Protein AF-A0A356KMH9-F1 (afdb_monomer)

pLDDT: mean 94.26, std 8.62, range [63.5, 98.44]

Radius of gyration: 14.06 Å; Cα contacts (8 Å, |Δi|>4): 47; chains: 1; bounding box: 32×29×31 Å

Sequence (67 aa):
MREPLPRDAAPAARCERYAEVQAGIEALLADEDDWIAALATVSCELHHAFARFDWTGFYRATGEERL

Foldseek 3Di:
DDAADEPPDDPVVVVVLVVVLVVVLCVVCVPPPDPVVSQVSNQVSVVRHHPNPPGGGDDDDPDPDDD

Nearest PDB structures (foldseek):
  8rwz-assembly1_E  TM=4.241E-01  e=6.188E+00  Homo sapiens

Solvent-accessible surface area (backbone atoms only — not comparable to full-atom values): 4250 Å² total; per-residue (Å²): 134,75,82,44,42,60,75,83,59,53,70,67,62,50,55,53,49,49,53,56,46,49,55,50,47,54,65,72,45,71,85,63,84,51,66,66,60,50,54,50,48,52,23,49,56,52,38,48,48,27,64,69,49,91,73,62,77,84,84,81,88,86,68,92,76,80,130

Secondary structure (DSSP, 8-state):
-PPPBPTT--HHHHHHHHHHHHHHHHHHTTT---HHHHHHHHHHHHHHHBTT-S--------SS---

Structure (mmCIF, N/CA/C/O backbone):
data_AF-A0A356KMH9-F1
#
_entry.id   AF-A0A356KMH9-F1
#
loop_
_atom_site.group_PDB
_atom_site.id
_atom_site.type_symbol
_atom_site.label_atom_i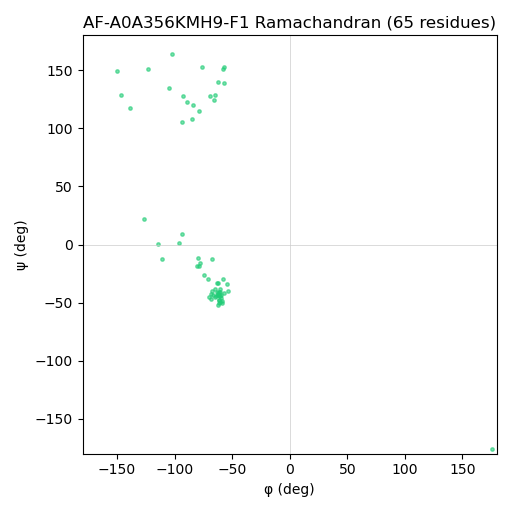d
_atom_site.label_alt_id
_atom_site.label_comp_id
_atom_site.label_asym_id
_atom_site.label_entity_id
_atom_site.label_seq_id
_atom_site.pdbx_PDB_ins_code
_atom_site.Cartn_x
_atom_site.Cartn_y
_atom_site.Cartn_z
_atom_site.occupancy
_atom_site.B_iso_or_equiv
_atom_site.auth_seq_id
_atom_site.auth_comp_id
_atom_site.auth_asym_id
_atom_site.auth_atom_id
_atom_site.pdbx_PDB_model_num
ATOM 1 N N . MET A 1 1 ? 10.687 -8.986 0.860 1.00 63.66 1 MET A N 1
ATOM 2 C CA . MET A 1 1 ? 10.079 -7.743 0.339 1.00 63.66 1 MET A CA 1
ATOM 3 C C . MET A 1 1 ? 10.456 -7.648 -1.135 1.00 63.66 1 MET A C 1
ATOM 5 O O . MET A 1 1 ? 11.577 -8.022 -1.460 1.00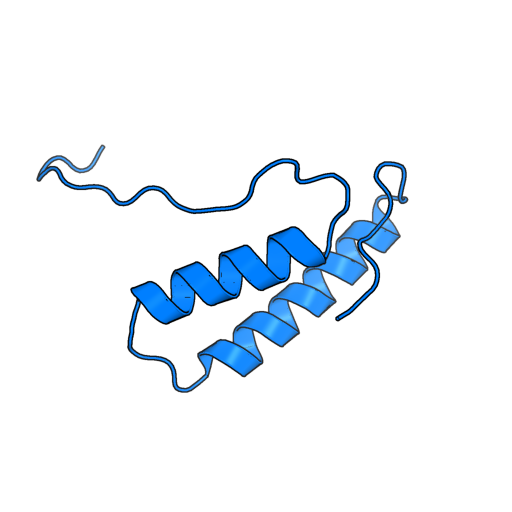 63.66 1 MET A O 1
ATOM 9 N N . ARG A 1 2 ? 9.519 -7.294 -2.019 1.00 80.19 2 ARG A N 1
ATOM 10 C CA . ARG A 1 2 ? 9.739 -7.211 -3.478 1.00 80.19 2 ARG A CA 1
ATOM 11 C C . ARG A 1 2 ? 10.523 -5.950 -3.850 1.00 80.19 2 ARG A C 1
ATOM 13 O O . ARG A 1 2 ? 10.422 -4.958 -3.137 1.00 80.19 2 ARG A O 1
ATOM 20 N N . GLU A 1 3 ? 11.265 -5.989 -4.956 1.00 93.25 3 GLU A N 1
ATOM 21 C CA . GLU A 1 3 ? 11.975 -4.810 -5.467 1.00 93.25 3 GLU A CA 1
ATOM 22 C C . GLU A 1 3 ? 10.968 -3.766 -6.000 1.00 93.25 3 GLU A C 1
ATOM 24 O O . GLU A 1 3 ? 10.094 -4.113 -6.819 1.00 93.25 3 GLU A O 1
ATOM 29 N N . PRO A 1 4 ? 11.053 -2.497 -5.559 1.00 97.06 4 PRO A N 1
ATOM 30 C CA . PRO A 1 4 ? 10.170 -1.445 -6.035 1.00 97.06 4 PRO A CA 1
ATOM 31 C C . PRO A 1 4 ? 10.340 -1.208 -7.537 1.00 97.06 4 PRO A C 1
ATOM 33 O O . PRO A 1 4 ? 11.442 -1.191 -8.080 1.00 97.06 4 PRO A O 1
ATOM 36 N N . LEU A 1 5 ? 9.225 -0.990 -8.232 1.00 98.06 5 LEU A N 1
ATOM 37 C CA . LEU A 1 5 ? 9.242 -0.699 -9.660 1.00 98.06 5 LEU A CA 1
ATOM 38 C C . LEU A 1 5 ? 9.958 0.644 -9.910 1.00 98.06 5 LEU A C 1
ATOM 40 O O . LEU A 1 5 ? 9.560 1.638 -9.287 1.00 98.06 5 LEU A O 1
ATOM 44 N N . PRO A 1 6 ? 10.953 0.712 -10.818 1.00 97.88 6 PRO A N 1
ATOM 45 C CA . PRO A 1 6 ? 11.674 1.946 -11.126 1.00 97.88 6 PRO A CA 1
ATOM 46 C C . PRO A 1 6 ? 10.764 3.093 -11.583 1.00 97.88 6 PRO A C 1
ATOM 48 O O . PRO A 1 6 ? 9.691 2.881 -12.155 1.00 97.88 6 PRO A O 1
ATOM 51 N N . ARG A 1 7 ? 11.204 4.338 -11.352 1.00 96.31 7 ARG A N 1
ATOM 52 C CA . ARG A 1 7 ? 10.415 5.548 -11.661 1.00 96.31 7 ARG A CA 1
ATOM 53 C C . ARG A 1 7 ? 10.115 5.711 -13.152 1.00 96.31 7 ARG A C 1
ATOM 55 O O . ARG A 1 7 ? 9.056 6.223 -13.505 1.00 96.31 7 ARG A O 1
ATOM 62 N N . ASP A 1 8 ? 11.034 5.275 -14.000 1.00 97.00 8 ASP A N 1
ATOM 63 C CA . ASP A 1 8 ? 10.990 5.353 -15.459 1.00 97.00 8 ASP A CA 1
ATOM 64 C C . ASP A 1 8 ? 10.404 4.092 -16.119 1.00 97.00 8 ASP A C 1
ATOM 66 O O . ASP A 1 8 ? 10.419 3.966 -17.343 1.00 97.00 8 ASP A O 1
ATOM 70 N N . ALA A 1 9 ? 9.834 3.174 -15.329 1.00 97.19 9 ALA A N 1
ATOM 71 C CA . ALA A 1 9 ? 9.234 1.955 -15.850 1.00 97.19 9 ALA A CA 1
ATOM 72 C C . ALA A 1 9 ? 8.126 2.238 -16.882 1.00 97.19 9 ALA A C 1
ATOM 74 O O . ALA A 1 9 ? 7.266 3.118 -16.711 1.00 97.19 9 ALA A O 1
ATOM 75 N N . ALA A 1 10 ? 8.125 1.425 -17.942 1.00 97.94 10 ALA A N 1
ATOM 76 C CA . ALA A 1 10 ? 7.162 1.513 -19.030 1.00 97.94 10 ALA A CA 1
ATOM 77 C C . ALA A 1 10 ? 5.709 1.375 -18.526 1.00 97.94 10 ALA A C 1
ATOM 79 O O . ALA A 1 10 ? 5.453 0.673 -17.542 1.00 97.94 10 ALA A O 1
ATOM 80 N N . PRO A 1 11 ? 4.722 1.989 -19.209 1.00 97.88 11 PRO A N 1
ATOM 81 C CA . PRO A 1 11 ? 3.320 1.905 -18.803 1.00 97.88 11 PRO A CA 1
ATOM 82 C C . PRO A 1 11 ? 2.795 0.475 -18.625 1.00 97.88 11 PRO A C 1
ATOM 84 O O . PRO A 1 11 ? 2.105 0.224 -17.643 1.00 97.88 11 PRO A O 1
ATOM 87 N N . ALA A 1 12 ? 3.170 -0.456 -19.509 1.00 98.12 12 ALA A N 1
ATOM 88 C CA . ALA A 1 12 ? 2.769 -1.861 -19.416 1.00 98.12 12 ALA A CA 1
ATOM 89 C C . ALA A 1 12 ? 3.274 -2.529 -18.124 1.00 98.12 12 ALA A C 1
ATOM 91 O O . ALA A 1 12 ? 2.478 -3.092 -17.380 1.00 98.12 12 ALA A O 1
ATOM 92 N N . ALA A 1 13 ? 4.557 -2.349 -17.788 1.00 97.94 13 ALA A N 1
ATOM 93 C CA . ALA A 1 13 ? 5.142 -2.869 -16.551 1.00 97.94 13 ALA A CA 1
ATOM 94 C C . ALA A 1 13 ? 4.482 -2.277 -15.292 1.00 97.94 13 ALA A C 1
ATOM 96 O O . ALA A 1 13 ? 4.335 -2.957 -14.280 1.00 97.94 13 ALA A O 1
ATOM 97 N N . ARG A 1 14 ? 4.034 -1.011 -15.339 1.00 97.50 14 ARG A N 1
ATOM 98 C CA . ARG A 1 14 ? 3.232 -0.440 -14.243 1.00 97.50 14 ARG A CA 1
ATOM 99 C C . ARG A 1 14 ? 1.866 -1.103 -14.125 1.00 97.50 14 ARG A C 1
ATOM 101 O O . ARG A 1 14 ? 1.437 -1.346 -13.005 1.00 97.50 14 ARG A O 1
ATOM 108 N N . CYS A 1 15 ? 1.176 -1.345 -15.240 1.00 98.25 15 CYS A N 1
ATOM 109 C CA . CYS A 1 15 ? -0.122 -2.022 -15.234 1.00 98.25 15 CYS A CA 1
ATOM 110 C C . CYS A 1 15 ? -0.008 -3.427 -14.634 1.00 98.25 15 CYS A C 1
ATOM 112 O O . CYS A 1 15 ? -0.786 -3.765 -13.747 1.00 98.25 15 CYS A O 1
ATOM 114 N N . GLU A 1 16 ? 1.001 -4.192 -15.053 1.00 98.38 16 GLU A N 1
ATOM 115 C CA . GLU A 1 16 ? 1.307 -5.511 -14.488 1.00 98.38 16 GLU A CA 1
ATOM 116 C C . GLU A 1 16 ? 1.582 -5.419 -12.983 1.00 98.38 16 GLU A C 1
ATOM 118 O O . GLU A 1 16 ? 0.937 -6.109 -12.195 1.00 98.38 16 GLU A O 1
ATOM 123 N N . ARG A 1 17 ? 2.443 -4.485 -12.552 1.00 98.00 17 ARG A N 1
ATOM 124 C CA . ARG A 1 17 ? 2.738 -4.295 -11.125 1.00 98.00 17 ARG A CA 1
ATOM 125 C C . ARG A 1 17 ? 1.503 -3.924 -10.305 1.00 98.00 17 ARG A C 1
ATOM 127 O O . ARG A 1 17 ? 1.358 -4.409 -9.188 1.00 98.00 17 ARG A O 1
ATOM 134 N N . TYR A 1 18 ? 0.620 -3.066 -10.814 1.00 98.00 18 TYR A N 1
ATOM 135 C CA . TYR A 1 18 ? -0.621 -2.744 -10.104 1.00 98.00 18 TYR A CA 1
ATOM 136 C C . TYR A 1 18 ? -1.524 -3.968 -9.956 1.00 98.00 18 TYR A C 1
ATOM 138 O O . TYR A 1 18 ? -2.066 -4.163 -8.872 1.00 98.00 18 TYR A O 1
ATOM 146 N N . ALA A 1 19 ? -1.639 -4.808 -10.988 1.00 98.44 19 ALA A N 1
ATOM 147 C CA . ALA A 1 19 ? -2.412 -6.046 -10.907 1.00 98.44 19 ALA A CA 1
ATOM 148 C C . ALA A 1 19 ? -1.830 -7.015 -9.859 1.00 98.44 19 ALA A C 1
ATOM 150 O O . ALA A 1 19 ? -2.570 -7.558 -9.042 1.00 98.44 19 ALA A O 1
ATOM 151 N N . GLU A 1 20 ? -0.503 -7.172 -9.817 1.00 98.06 20 GLU A N 1
ATOM 152 C CA . GLU A 1 20 ? 0.187 -7.977 -8.796 1.00 98.06 20 GLU A CA 1
ATOM 153 C C . GLU A 1 20 ? -0.039 -7.448 -7.372 1.00 98.06 20 GLU A C 1
ATOM 155 O O . GLU A 1 20 ? -0.225 -8.218 -6.429 1.00 98.06 20 GLU A O 1
ATOM 160 N N . VAL A 1 21 ? 0.032 -6.128 -7.187 1.00 98.12 21 VAL A N 1
ATOM 161 C CA . VAL A 1 21 ? -0.169 -5.490 -5.879 1.00 98.12 21 VAL A CA 1
ATOM 162 C C . VAL A 1 21 ? -1.621 -5.615 -5.441 1.00 98.12 21 VAL A C 1
ATOM 164 O O . VAL A 1 21 ? -1.861 -5.963 -4.290 1.00 98.12 21 VAL A O 1
ATOM 167 N N . GLN A 1 22 ? -2.573 -5.400 -6.349 1.00 98.44 22 GLN A N 1
ATOM 168 C CA . GLN A 1 22 ? -3.996 -5.560 -6.074 1.00 98.44 22 GLN A CA 1
ATOM 169 C C . GLN A 1 22 ? -4.315 -6.986 -5.617 1.00 98.44 22 GLN A C 1
ATOM 171 O O . GLN A 1 22 ? -4.908 -7.151 -4.558 1.00 98.44 22 GLN A O 1
ATOM 176 N N . ALA A 1 23 ? -3.858 -8.007 -6.350 1.00 98.31 23 ALA A N 1
ATOM 177 C CA . ALA A 1 23 ? -4.080 -9.401 -5.965 1.00 98.31 23 ALA A CA 1
ATOM 178 C C . ALA A 1 23 ? -3.465 -9.730 -4.590 1.00 98.31 23 ALA A C 1
ATOM 180 O O . ALA A 1 23 ? -4.056 -10.457 -3.794 1.00 98.31 23 ALA A O 1
ATOM 181 N N . GLY A 1 24 ? -2.288 -9.169 -4.287 1.00 97.75 24 GLY A N 1
ATOM 182 C CA . GLY A 1 24 ? -1.661 -9.310 -2.972 1.00 97.75 24 GLY A CA 1
ATOM 183 C C . GLY A 1 24 ? -2.473 -8.653 -1.854 1.00 97.75 24 GLY A C 1
ATOM 184 O O . GLY A 1 24 ? -2.679 -9.266 -0.813 1.00 97.75 24 GLY A O 1
ATOM 185 N N . ILE A 1 25 ? -2.967 -7.435 -2.081 1.00 98.00 25 ILE A N 1
ATOM 186 C CA . ILE A 1 25 ? -3.835 -6.723 -1.137 1.00 98.00 25 ILE A CA 1
ATOM 187 C C . ILE A 1 25 ? -5.128 -7.509 -0.903 1.00 98.00 25 ILE A C 1
ATOM 189 O O . ILE A 1 25 ? -5.496 -7.725 0.244 1.00 98.00 25 ILE A O 1
ATOM 193 N N . GLU A 1 26 ? -5.794 -7.980 -1.959 1.00 98.31 26 GLU A N 1
ATOM 194 C CA . GLU A 1 26 ? -7.022 -8.779 -1.845 1.00 98.31 26 GLU A CA 1
ATOM 195 C C . GLU A 1 26 ? -6.800 -10.042 -1.003 1.00 98.31 26 GLU A C 1
ATOM 197 O O . GLU A 1 26 ? -7.615 -10.356 -0.139 1.00 98.31 26 GLU A O 1
ATOM 202 N N . ALA A 1 27 ? -5.671 -10.731 -1.196 1.00 98.12 27 ALA A N 1
ATOM 203 C CA . ALA A 1 27 ? -5.322 -11.908 -0.404 1.00 98.12 27 ALA A CA 1
ATOM 204 C C . ALA A 1 27 ? -5.023 -11.574 1.067 1.00 98.12 27 ALA A C 1
ATOM 206 O O . ALA A 1 27 ? -5.413 -12.328 1.954 1.00 98.12 27 ALA A O 1
ATOM 207 N N . LEU A 1 28 ? -4.336 -10.458 1.334 1.00 97.44 28 LEU A N 1
ATOM 208 C CA . LEU A 1 28 ? -4.003 -10.023 2.694 1.00 97.44 28 LEU A CA 1
ATOM 209 C C . LEU A 1 28 ? -5.230 -9.53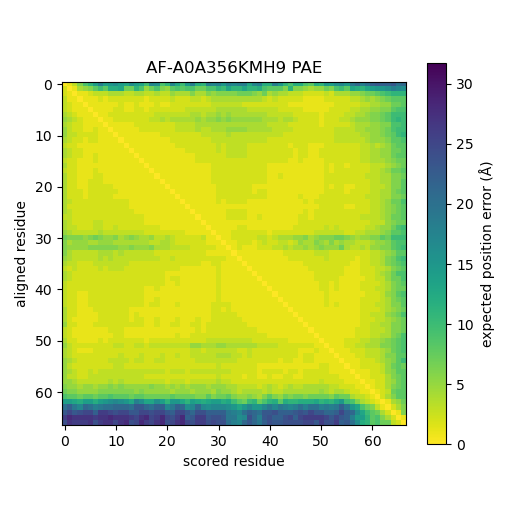1 3.473 1.00 97.44 28 LEU A C 1
ATOM 211 O O . LEU A 1 28 ? -5.252 -9.658 4.691 1.00 97.44 28 LEU A O 1
ATOM 215 N N . LEU A 1 29 ? -6.234 -8.982 2.784 1.00 98.12 29 LEU A N 1
ATOM 216 C CA . LEU A 1 29 ? -7.435 -8.411 3.401 1.00 98.12 29 LEU A CA 1
ATOM 217 C C . LEU A 1 29 ? -8.631 -9.374 3.464 1.00 98.12 29 LEU A C 1
ATOM 219 O O . LEU A 1 29 ? -9.692 -8.966 3.925 1.00 98.12 29 LEU A O 1
ATOM 223 N N . ALA A 1 30 ? -8.495 -10.619 2.997 1.00 97.31 30 ALA A N 1
ATOM 224 C CA . ALA A 1 30 ? -9.624 -11.537 2.806 1.00 97.31 30 ALA A CA 1
ATOM 225 C C . ALA A 1 30 ? -10.490 -11.756 4.065 1.00 97.31 30 ALA A C 1
ATOM 227 O O . ALA A 1 30 ? -11.707 -11.875 3.941 1.00 97.31 30 ALA A O 1
ATOM 228 N N . ASP A 1 31 ? -9.876 -11.750 5.250 1.00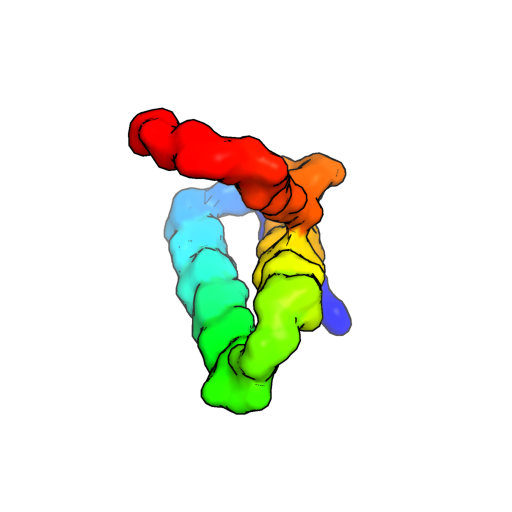 94.88 31 ASP A N 1
ATOM 229 C CA . ASP A 1 31 ? -10.538 -11.935 6.550 1.00 94.88 31 ASP A CA 1
ATOM 230 C C . ASP A 1 31 ? -10.205 -10.795 7.539 1.00 94.88 31 ASP A C 1
ATOM 232 O O . ASP A 1 31 ? -10.278 -10.978 8.753 1.00 94.88 31 ASP A O 1
ATOM 236 N N . GLU A 1 32 ? -9.795 -9.627 7.033 1.00 97.25 32 GLU A N 1
ATOM 237 C CA . GLU A 1 32 ? -9.433 -8.467 7.859 1.00 97.25 32 GLU A CA 1
ATOM 238 C C . GLU A 1 32 ? -10.661 -7.589 8.141 1.00 97.25 32 GLU A C 1
ATOM 240 O O . GLU A 1 32 ? -11.307 -7.090 7.215 1.00 97.25 32 GLU A O 1
ATOM 245 N N . ASP A 1 33 ? -10.972 -7.373 9.421 1.00 96.81 33 ASP A N 1
ATOM 246 C CA . ASP A 1 33 ? -12.091 -6.546 9.881 1.00 96.81 33 ASP A CA 1
ATOM 247 C C . ASP A 1 33 ? -11.648 -5.243 10.574 1.00 96.81 33 ASP A C 1
ATOM 249 O O . ASP A 1 33 ? -12.457 -4.318 10.731 1.00 96.81 33 ASP A O 1
ATOM 253 N N . ASP A 1 34 ? -10.362 -5.107 10.914 1.00 97.69 34 ASP A N 1
ATOM 254 C CA . ASP A 1 34 ? -9.792 -3.871 11.433 1.00 97.69 34 ASP A CA 1
ATOM 255 C C . ASP A 1 34 ? -9.394 -2.936 10.282 1.00 97.69 34 ASP A C 1
ATOM 257 O O . ASP A 1 34 ? -8.387 -3.098 9.587 1.00 97.69 34 ASP A O 1
ATOM 261 N N . TRP A 1 35 ? -10.167 -1.862 10.122 1.00 95.00 35 TRP A N 1
ATOM 262 C CA . TRP A 1 35 ? -9.901 -0.831 9.122 1.00 95.00 35 TRP A CA 1
ATOM 263 C C . TRP A 1 35 ? -8.531 -0.162 9.261 1.00 95.00 35 TRP A C 1
ATOM 265 O O . TRP A 1 35 ? -7.970 0.276 8.258 1.00 95.00 35 TRP A O 1
ATOM 275 N N . ILE A 1 36 ? -7.968 -0.055 10.466 1.00 96.50 36 ILE A N 1
ATOM 276 C CA . ILE A 1 36 ? -6.628 0.511 10.653 1.00 96.50 36 ILE A CA 1
ATOM 277 C C . ILE A 1 36 ? -5.584 -0.452 10.086 1.00 96.50 36 ILE A C 1
ATOM 279 O O . ILE A 1 36 ? -4.703 -0.012 9.342 1.00 96.50 36 ILE A O 1
ATOM 283 N N . ALA A 1 37 ? -5.706 -1.747 10.384 1.00 97.75 37 ALA A N 1
ATOM 284 C CA . ALA A 1 37 ? -4.830 -2.780 9.838 1.00 97.75 37 ALA A CA 1
ATOM 285 C C . ALA A 1 37 ? -4.954 -2.866 8.309 1.00 97.75 37 ALA A C 1
ATOM 287 O O . ALA A 1 37 ? -3.937 -2.887 7.606 1.00 97.75 37 ALA A O 1
ATOM 288 N N . ALA A 1 38 ? -6.176 -2.788 7.779 1.00 98.12 38 ALA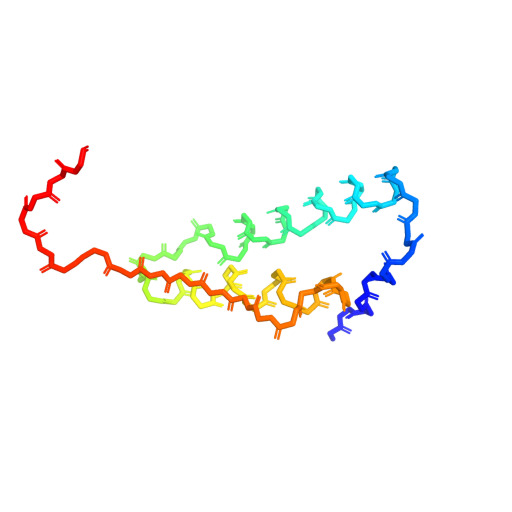 A N 1
ATOM 289 C CA . ALA A 1 38 ? -6.422 -2.782 6.343 1.00 98.12 38 ALA A CA 1
ATOM 290 C C . ALA A 1 38 ? -5.760 -1.581 5.643 1.00 98.12 38 ALA A C 1
ATOM 292 O O . ALA A 1 38 ? -5.008 -1.747 4.680 1.00 98.12 38 ALA A O 1
ATOM 293 N N . LEU A 1 39 ? -5.970 -0.360 6.151 1.00 97.94 39 LEU A N 1
ATOM 294 C CA . LEU A 1 39 ? -5.383 0.857 5.574 1.00 97.94 39 LEU A CA 1
ATOM 295 C C . LEU A 1 39 ? -3.850 0.863 5.673 1.00 97.94 39 LEU A C 1
ATOM 297 O O . LEU A 1 39 ? -3.171 1.305 4.739 1.00 97.94 39 LEU A O 1
ATOM 301 N N . ALA A 1 40 ? -3.292 0.360 6.778 1.00 98.06 40 ALA A N 1
ATOM 302 C CA . ALA A 1 40 ? -1.850 0.210 6.948 1.00 98.06 40 ALA A CA 1
ATOM 303 C C . ALA A 1 40 ? -1.268 -0.790 5.937 1.00 98.06 40 ALA A C 1
ATOM 305 O O . ALA A 1 40 ? -0.265 -0.489 5.288 1.00 98.06 40 ALA A O 1
ATOM 306 N N . THR A 1 41 ? -1.934 -1.930 5.745 1.00 97.88 41 THR A N 1
ATOM 307 C CA . THR A 1 41 ? -1.539 -2.971 4.787 1.00 97.88 41 THR A CA 1
ATOM 308 C C . THR A 1 41 ? -1.532 -2.436 3.360 1.00 97.88 41 THR A C 1
ATOM 310 O O . THR A 1 41 ? -0.518 -2.535 2.673 1.00 97.88 41 THR A O 1
ATOM 313 N N . VAL A 1 42 ? -2.609 -1.773 2.929 1.00 98.12 42 VAL A N 1
ATOM 314 C CA . VAL A 1 42 ? -2.683 -1.175 1.585 1.00 98.12 42 VAL A CA 1
ATOM 315 C C . VAL A 1 42 ? -1.575 -0.141 1.375 1.00 98.12 42 VAL A C 1
ATOM 317 O O . VAL A 1 42 ? -0.920 -0.138 0.331 1.00 98.12 42 VAL A O 1
ATOM 320 N N . SER A 1 43 ? -1.332 0.719 2.370 1.00 98.31 43 SER A N 1
ATOM 321 C CA . SER A 1 43 ? -0.275 1.735 2.297 1.00 98.31 43 SER A CA 1
ATOM 322 C C . SER A 1 43 ? 1.109 1.098 2.163 1.00 98.31 43 SER A C 1
ATOM 324 O O . SER A 1 43 ? 1.898 1.533 1.327 1.00 98.31 43 SER A O 1
ATOM 326 N N . CYS A 1 44 ? 1.383 0.048 2.942 1.00 97.56 44 CYS A N 1
ATOM 327 C CA . CYS A 1 44 ? 2.636 -0.704 2.924 1.00 97.56 44 CYS A CA 1
ATOM 328 C C . CYS A 1 44 ? 2.877 -1.366 1.558 1.00 97.56 44 CYS A C 1
ATOM 330 O O . CYS A 1 44 ? 3.918 -1.148 0.931 1.00 97.56 44 CYS A O 1
ATOM 332 N N . GLU A 1 45 ? 1.888 -2.112 1.060 1.00 97.94 45 GLU A N 1
ATOM 333 C CA . GLU A 1 45 ? 1.992 -2.841 -0.205 1.00 97.94 45 GLU A CA 1
ATOM 334 C C . GLU A 1 45 ? 2.212 -1.900 -1.394 1.00 97.94 45 GLU A C 1
ATOM 336 O O . GLU A 1 45 ? 3.052 -2.169 -2.255 1.00 97.94 45 GLU A O 1
ATOM 341 N N . LEU A 1 46 ? 1.521 -0.757 -1.417 1.00 97.69 46 LEU A N 1
ATOM 342 C CA . LEU A 1 46 ? 1.723 0.267 -2.440 1.00 97.69 46 LEU A CA 1
ATOM 343 C C . LEU A 1 46 ? 3.088 0.954 -2.307 1.00 97.69 46 LEU A C 1
AT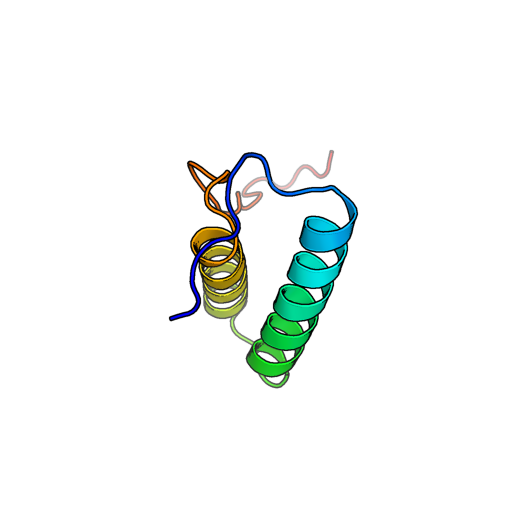OM 345 O O . LEU A 1 46 ? 3.791 1.087 -3.310 1.00 97.69 46 LEU A O 1
ATOM 349 N N . HIS A 1 47 ? 3.484 1.373 -1.101 1.00 97.75 47 HIS A N 1
ATOM 350 C CA . HIS A 1 47 ? 4.729 2.119 -0.890 1.00 97.75 47 HIS A CA 1
ATOM 351 C C . HIS A 1 47 ? 5.956 1.312 -1.325 1.00 97.75 47 HIS A C 1
ATOM 353 O O . HIS A 1 47 ? 6.824 1.813 -2.036 1.00 97.75 47 HIS A O 1
ATOM 359 N N . HIS A 1 48 ? 6.001 0.030 -0.961 1.00 97.12 48 HIS A N 1
ATOM 360 C CA . HIS A 1 48 ? 7.133 -0.832 -1.292 1.00 97.12 48 HIS A CA 1
ATOM 361 C C . HIS A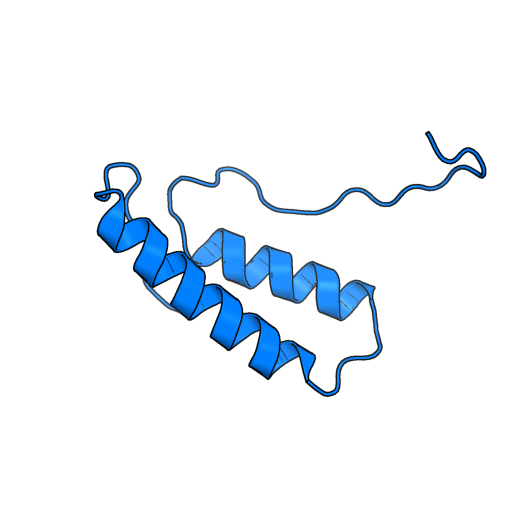 1 48 ? 7.116 -1.348 -2.734 1.00 97.12 48 HIS A C 1
ATOM 363 O O . HIS A 1 48 ? 8.151 -1.769 -3.245 1.00 97.12 48 HIS A O 1
ATOM 369 N N . ALA A 1 49 ? 5.976 -1.311 -3.424 1.00 97.69 49 ALA A N 1
ATOM 370 C CA . ALA A 1 49 ? 5.886 -1.801 -4.795 1.00 97.69 49 ALA A CA 1
ATOM 371 C C . ALA A 1 49 ? 6.400 -0.814 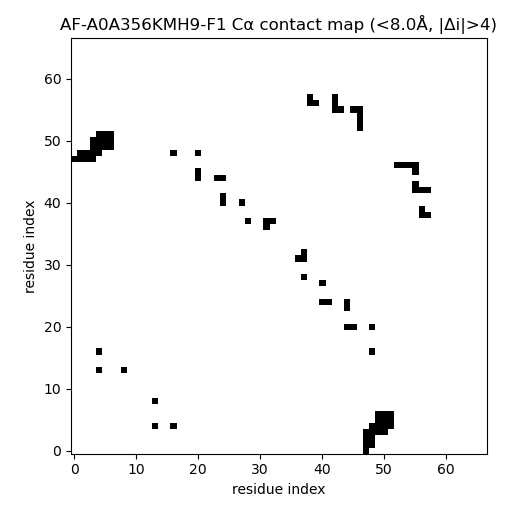-5.853 1.00 97.69 49 ALA A C 1
ATOM 373 O O . ALA A 1 49 ? 6.686 -1.247 -6.975 1.00 97.69 49 ALA A O 1
ATOM 374 N N . PHE A 1 50 ? 6.529 0.479 -5.530 1.00 97.81 50 PHE A N 1
ATOM 375 C CA . PHE A 1 50 ? 6.804 1.536 -6.505 1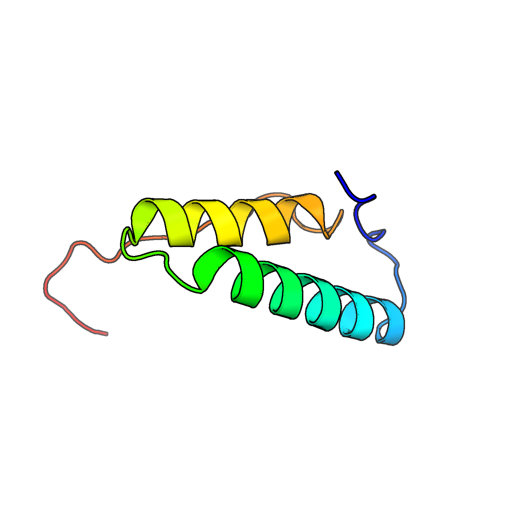.00 97.81 50 PHE A CA 1
ATOM 376 C C . PHE A 1 50 ? 7.819 2.566 -5.993 1.00 97.81 50 PHE A C 1
ATOM 378 O O . PHE A 1 50 ? 7.520 3.365 -5.112 1.00 97.81 50 PHE A O 1
ATOM 385 N N . ALA A 1 51 ? 8.972 2.685 -6.657 1.00 97.44 51 ALA A N 1
ATOM 386 C CA . ALA A 1 51 ? 10.007 3.662 -6.293 1.00 97.44 51 ALA A CA 1
ATOM 387 C C . ALA A 1 51 ? 9.580 5.126 -6.525 1.00 97.44 51 ALA A C 1
ATOM 389 O O . ALA A 1 51 ? 10.269 6.056 -6.102 1.00 97.44 51 ALA A O 1
ATOM 390 N N . ARG A 1 52 ? 8.472 5.343 -7.249 1.00 96.06 52 ARG A N 1
ATOM 391 C CA . ARG A 1 52 ? 7.904 6.670 -7.544 1.00 96.06 52 ARG A CA 1
ATOM 392 C C . ARG A 1 52 ? 7.084 7.263 -6.401 1.00 96.06 52 ARG A C 1
ATOM 394 O O . ARG A 1 52 ? 6.679 8.414 -6.524 1.00 96.06 52 ARG A O 1
ATOM 401 N N . PHE A 1 53 ? 6.758 6.488 -5.371 1.00 96.38 53 PHE A N 1
ATOM 402 C CA . PHE A 1 53 ? 5.972 6.981 -4.248 1.00 96.38 53 PHE A CA 1
ATOM 403 C C . PHE A 1 53 ? 6.902 7.465 -3.145 1.00 96.38 53 PHE A C 1
ATOM 405 O O . PHE A 1 53 ? 7.504 6.676 -2.430 1.00 96.38 53 PHE A O 1
ATOM 412 N N . ASP A 1 54 ? 7.003 8.784 -3.011 1.00 96.88 54 ASP A N 1
ATOM 413 C CA . ASP A 1 54 ? 7.764 9.417 -1.931 1.00 96.88 54 ASP A CA 1
ATOM 414 C C . ASP A 1 54 ? 7.024 9.331 -0.581 1.00 96.88 54 ASP A C 1
ATOM 416 O O . ASP A 1 54 ? 7.643 9.309 0.479 1.00 96.88 54 ASP A O 1
ATOM 420 N N . TRP A 1 55 ? 5.692 9.230 -0.616 1.00 97.50 55 TRP A N 1
ATOM 421 C CA . TRP A 1 55 ? 4.835 8.974 0.540 1.00 97.50 55 TRP A CA 1
ATOM 422 C C . TRP A 1 55 ? 3.582 8.211 0.102 1.00 97.50 55 TRP A C 1
ATOM 424 O O . TRP A 1 55 ? 3.110 8.364 -1.029 1.00 97.50 55 TRP A O 1
ATOM 434 N N . THR A 1 56 ? 3.036 7.372 0.979 1.00 98.19 56 THR A N 1
ATOM 435 C CA . THR A 1 56 ? 1.822 6.594 0.709 1.00 98.19 56 THR A CA 1
ATOM 436 C C . THR A 1 56 ? 1.028 6.434 1.994 1.00 98.19 56 THR A C 1
ATOM 438 O O . THR A 1 56 ? 1.573 6.017 3.013 1.00 98.19 56 THR A O 1
ATOM 441 N N . GLY A 1 57 ? -0.257 6.770 1.949 1.00 97.25 57 GLY A N 1
ATOM 442 C CA . GLY A 1 57 ? -1.125 6.701 3.112 1.00 97.25 57 GLY A CA 1
ATOM 443 C C . GLY A 1 57 ? -2.516 7.246 2.828 1.00 97.25 57 GLY A C 1
ATOM 444 O O . GLY A 1 57 ? -2.834 7.648 1.707 1.00 97.25 57 GLY A O 1
ATOM 445 N N . PHE A 1 58 ? -3.330 7.279 3.878 1.00 96.81 58 PHE A N 1
ATOM 446 C CA . PHE A 1 58 ? -4.715 7.729 3.834 1.00 96.81 58 PHE A CA 1
ATOM 447 C C . PHE A 1 58 ? -4.946 8.869 4.819 1.00 96.81 58 PHE A C 1
ATOM 449 O O . PHE A 1 58 ? -4.324 8.934 5.879 1.00 96.81 58 PHE A O 1
ATOM 456 N N . TYR A 1 59 ? -5.904 9.730 4.490 1.00 93.12 59 TYR A N 1
ATOM 457 C CA . TYR A 1 59 ? -6.487 10.674 5.433 1.00 93.12 59 TYR A CA 1
ATOM 458 C C . TYR A 1 59 ? -7.869 10.177 5.841 1.00 93.12 59 TYR A C 1
ATOM 460 O O . TYR A 1 59 ? -8.665 9.770 4.994 1.00 93.12 59 TYR A O 1
ATOM 468 N N . ARG A 1 60 ? -8.163 10.220 7.142 1.00 89.62 60 ARG A N 1
ATOM 469 C CA . ARG A 1 60 ? -9.487 9.886 7.669 1.00 89.62 60 ARG A CA 1
ATOM 470 C C . ARG A 1 60 ? -10.316 11.159 7.784 1.00 89.62 60 ARG A C 1
ATOM 472 O O . ARG A 1 60 ? -9.883 12.109 8.429 1.00 89.62 60 ARG A O 1
ATOM 479 N N . ALA A 1 61 ? -11.514 11.157 7.210 1.00 89.06 61 ALA A N 1
ATOM 480 C CA . ALA A 1 61 ? -12.492 12.205 7.472 1.00 89.06 61 ALA A CA 1
ATOM 481 C C . ALA A 1 61 ? -12.927 12.140 8.946 1.00 89.06 61 ALA A C 1
ATOM 483 O O . ALA A 1 61 ? -13.341 11.087 9.428 1.00 89.06 61 ALA A O 1
ATOM 484 N N . THR A 1 62 ? -12.792 13.249 9.676 1.00 87.31 62 THR A N 1
ATOM 485 C CA . THR A 1 62 ? -13.144 13.339 11.107 1.00 87.31 62 THR A CA 1
ATOM 486 C C . THR A 1 62 ? -14.307 14.290 11.393 1.00 87.31 62 THR A C 1
ATOM 488 O O . THR A 1 62 ? -14.649 14.476 12.556 1.00 87.31 62 THR A O 1
ATOM 491 N N . GLY A 1 63 ? -14.888 14.914 10.365 1.00 84.50 63 GLY A N 1
ATOM 492 C CA . GLY A 1 63 ? -16.062 15.785 10.479 1.00 84.50 63 GLY A CA 1
ATOM 493 C C . GLY A 1 63 ? -17.352 15.088 10.040 1.00 84.50 63 GLY A C 1
ATOM 494 O O . GLY A 1 63 ? -17.307 14.064 9.362 1.00 84.50 63 GLY A O 1
ATOM 495 N N . GLU A 1 64 ? -18.501 15.657 10.415 1.00 72.50 64 GLU A N 1
ATOM 496 C CA . GLU A 1 64 ? -19.832 15.155 10.025 1.00 72.50 64 GLU A CA 1
ATOM 497 C C . GLU A 1 64 ? -20.226 15.526 8.582 1.00 72.50 64 GLU A C 1
ATOM 499 O O . GLU A 1 64 ? -21.144 14.935 8.011 1.00 72.50 64 GLU A O 1
ATOM 504 N N . GLU A 1 65 ? -19.528 16.483 7.967 1.00 67.88 65 GLU A N 1
ATOM 505 C CA . GLU A 1 65 ? -19.812 16.948 6.610 1.00 67.88 65 GLU A CA 1
ATOM 506 C C . GLU A 1 65 ? -19.249 15.976 5.563 1.00 67.88 65 GLU A C 1
ATOM 508 O O . GLU A 1 65 ? -18.037 15.791 5.431 1.00 67.88 65 GLU A O 1
ATOM 513 N N . ARG A 1 66 ? -20.151 15.354 4.796 1.00 64.31 66 ARG A N 1
ATOM 514 C CA . ARG A 1 66 ? -19.810 14.730 3.514 1.00 64.31 66 ARG A CA 1
ATOM 515 C C . ARG A 1 66 ? -19.834 15.824 2.449 1.00 64.31 66 ARG A C 1
ATOM 517 O O . ARG A 1 66 ? -20.868 16.467 2.289 1.00 64.31 66 ARG A O 1
ATOM 524 N N . LEU A 1 67 ? -18.694 16.031 1.787 1.00 63.50 67 LEU A N 1
ATOM 525 C CA . LEU A 1 67 ? -18.572 16.865 0.585 1.00 63.50 67 LEU A CA 1
ATOM 526 C C . LEU A 1 67 ? -19.497 16.372 -0.536 1.00 63.50 67 LEU A C 1
ATOM 528 O O . LEU A 1 67 ? -19.681 15.135 -0.636 1.00 63.50 67 LEU A O 1
#

Mean predicted aligned error: 3.94 Å